Protein AF-A0A7S4SLN7-F1 (afdb_monomer)

Structure (mmCIF, N/CA/C/O backbone):
data_AF-A0A7S4SLN7-F1
#
_entry.id   AF-A0A7S4SLN7-F1
#
loop_
_atom_site.group_PDB
_atom_site.id
_atom_site.type_symbol
_atom_site.label_atom_id
_atom_site.label_alt_id
_atom_site.label_comp_id
_atom_site.label_asym_id
_atom_site.label_entity_id
_atom_site.label_seq_id
_atom_site.pdbx_PDB_ins_code
_atom_site.Cartn_x
_atom_site.Cartn_y
_atom_site.Cartn_z
_atom_site.occupancy
_atom_site.B_iso_or_equiv
_atom_site.auth_seq_id
_atom_site.auth_comp_id
_atom_site.auth_asym_id
_atom_site.auth_atom_id
_atom_site.pdbx_PDB_model_num
ATOM 1 N N . GLY A 1 1 ? -4.580 -50.344 -16.947 1.00 41.12 1 GLY A N 1
ATOM 2 C CA . GLY A 1 1 ? -5.817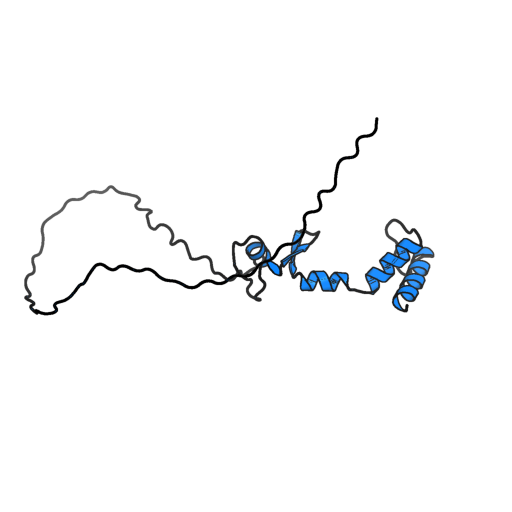 -50.361 -16.148 1.00 41.12 1 GLY A CA 1
ATOM 3 C C . GLY A 1 1 ? -6.500 -49.021 -16.287 1.00 41.12 1 GLY A C 1
ATOM 4 O O . GLY A 1 1 ? -5.958 -48.038 -15.808 1.00 41.12 1 GLY A O 1
ATOM 5 N N . SER A 1 2 ? -7.610 -48.984 -17.023 1.00 46.72 2 SER A N 1
ATOM 6 C CA . SER A 1 2 ? -8.458 -47.807 -17.231 1.00 46.72 2 SER A CA 1
ATOM 7 C C . SER A 1 2 ? -9.552 -47.801 -16.167 1.00 46.72 2 SER A C 1
ATOM 9 O O . SER A 1 2 ? -10.238 -48.809 -16.031 1.00 46.72 2 SER A O 1
ATOM 11 N N . SER A 1 3 ? -9.726 -46.684 -15.461 1.00 44.19 3 SER A N 1
ATOM 12 C CA . SER A 1 3 ? -10.907 -46.437 -14.626 1.00 44.19 3 SER A CA 1
ATOM 13 C C . SER A 1 3 ? -11.316 -44.973 -14.756 1.00 44.19 3 SER A C 1
ATOM 15 O O . SER A 1 3 ? -10.859 -44.099 -14.024 1.00 44.19 3 SER A O 1
ATOM 17 N N . HIS A 1 4 ? -12.164 -44.731 -15.754 1.00 48.16 4 HIS A N 1
ATOM 18 C CA . HIS A 1 4 ? -13.051 -43.578 -15.872 1.00 48.16 4 HIS A CA 1
ATOM 19 C C . HIS A 1 4 ? -14.256 -43.780 -14.950 1.00 48.16 4 HIS A C 1
ATOM 21 O O . HIS A 1 4 ? -14.883 -44.818 -15.074 1.00 48.16 4 HIS A O 1
ATOM 27 N N . PHE A 1 5 ? -14.626 -42.804 -14.116 1.00 41.25 5 PHE A N 1
ATOM 28 C CA . PHE A 1 5 ? -15.986 -42.588 -13.575 1.00 41.25 5 PHE A CA 1
ATOM 29 C C . PHE A 1 5 ? -15.941 -41.271 -12.775 1.00 41.25 5 PHE A C 1
ATOM 31 O O . PHE A 1 5 ? -15.064 -41.102 -11.942 1.00 41.25 5 PHE A O 1
ATOM 38 N N . GLY A 1 6 ? -16.791 -40.262 -12.927 1.00 40.12 6 GLY A N 1
ATOM 39 C CA . GLY A 1 6 ? -17.946 -40.026 -13.781 1.00 40.12 6 GLY A CA 1
ATOM 40 C C . GLY A 1 6 ? -18.522 -38.669 -13.353 1.00 40.12 6 GLY A C 1
ATOM 41 O O . GLY A 1 6 ? -18.753 -38.441 -12.166 1.00 40.12 6 GLY A O 1
ATOM 42 N N . SER A 1 7 ? -18.700 -37.739 -14.296 1.00 48.56 7 SER A N 1
ATOM 43 C CA . SER A 1 7 ? -19.390 -36.473 -14.046 1.00 48.56 7 SER A CA 1
ATOM 44 C C . SER A 1 7 ? -20.898 -36.717 -14.047 1.00 48.56 7 SER A C 1
ATOM 46 O O . SER A 1 7 ? -21.480 -37.125 -15.053 1.00 48.56 7 SER A O 1
ATOM 48 N N . SER A 1 8 ? -21.549 -36.479 -12.908 1.00 43.50 8 SER A N 1
ATOM 49 C CA . SER A 1 8 ? -23.007 -36.508 -12.833 1.00 43.50 8 SER A CA 1
ATOM 50 C C . SER A 1 8 ? -23.562 -35.115 -13.109 1.00 43.50 8 SER A C 1
ATOM 52 O O . SER A 1 8 ? -23.477 -34.198 -12.292 1.00 43.50 8 SER A O 1
ATOM 54 N N . ARG A 1 9 ? -2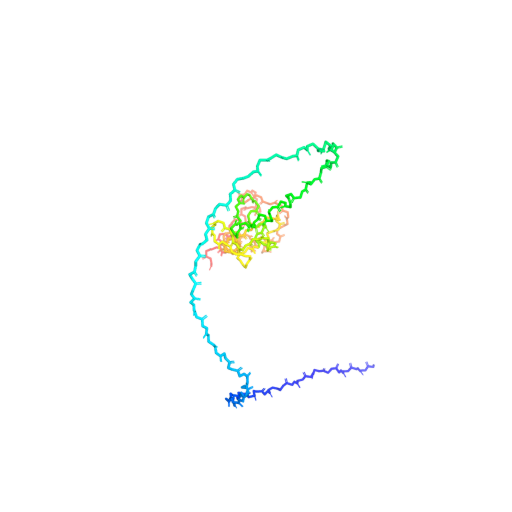4.102 -34.982 -14.320 1.00 52.38 9 ARG A N 1
ATOM 55 C CA . ARG A 1 9 ? -25.077 -33.971 -14.719 1.00 52.38 9 ARG A CA 1
ATOM 56 C C . ARG A 1 9 ? -26.398 -34.262 -14.008 1.00 52.38 9 ARG A C 1
ATOM 58 O O . ARG A 1 9 ? -26.952 -35.334 -14.209 1.00 52.38 9 ARG A O 1
ATOM 65 N N . PHE A 1 10 ? -26.959 -33.279 -13.315 1.00 41.38 10 PHE A N 1
ATOM 66 C CA . PHE A 1 10 ? -28.404 -33.185 -13.078 1.00 41.38 10 PHE A CA 1
ATOM 67 C C . PHE A 1 10 ? -28.783 -31.705 -13.224 1.00 41.38 10 PHE A C 1
ATOM 69 O O . PHE A 1 10 ? -28.328 -30.866 -12.457 1.00 41.38 10 PHE A O 1
ATOM 76 N N . ARG A 1 11 ? -29.270 -31.296 -14.403 1.00 45.38 11 ARG A N 1
ATOM 77 C CA . ARG A 1 11 ? -30.697 -31.206 -14.778 1.00 45.38 11 ARG A CA 1
ATOM 78 C C . ARG A 1 11 ? -31.519 -30.361 -13.796 1.00 45.38 11 ARG A C 1
ATOM 80 O O . ARG A 1 11 ? -31.910 -30.826 -12.737 1.00 45.38 11 ARG A O 1
ATOM 87 N N . SER A 1 12 ? -31.762 -29.119 -14.220 1.00 48.94 12 SER A N 1
ATOM 88 C CA . SER A 1 12 ? -33.086 -28.483 -14.322 1.00 48.94 12 SER A CA 1
ATOM 89 C C . SER A 1 12 ? -34.235 -29.129 -13.535 1.00 48.94 12 SER A C 1
ATOM 91 O O . SER A 1 12 ? -34.677 -30.209 -13.924 1.00 48.94 12 SER A O 1
ATOM 93 N N . ASN A 1 13 ? -34.809 -28.406 -12.567 1.00 41.91 13 ASN A N 1
ATOM 94 C CA . ASN A 1 13 ? -36.253 -28.140 -12.564 1.00 41.91 13 ASN A CA 1
ATOM 95 C C . ASN A 1 13 ? -36.638 -27.064 -11.533 1.00 41.91 13 ASN A C 1
ATOM 97 O O . ASN A 1 13 ? -36.404 -27.230 -10.339 1.00 41.91 13 ASN A O 1
ATOM 101 N N . LEU A 1 14 ? -37.257 -25.985 -12.011 1.00 44.62 14 LEU A N 1
ATOM 102 C CA . LEU A 1 14 ? -38.217 -25.187 -11.240 1.00 44.62 14 LEU A CA 1
ATOM 103 C C . LEU A 1 14 ? -39.515 -26.019 -11.110 1.00 44.62 14 LEU A C 1
ATOM 105 O O . LEU A 1 14 ? -39.751 -26.872 -11.970 1.00 44.62 14 LEU A O 1
ATOM 109 N N . PRO A 1 15 ? -40.359 -25.803 -10.086 1.00 52.22 15 PRO A N 1
ATOM 110 C CA . PRO A 1 15 ? -41.441 -24.833 -10.294 1.00 52.22 15 PRO A CA 1
ATOM 111 C C . PRO A 1 15 ? -41.858 -24.009 -9.060 1.00 52.22 15 PRO A C 1
ATOM 113 O O . PRO A 1 15 ? -41.789 -24.454 -7.916 1.00 52.22 15 PRO A O 1
ATOM 116 N N . ASP A 1 16 ? -42.348 -22.805 -9.363 1.00 43.22 16 ASP A N 1
ATOM 117 C CA . ASP A 1 16 ? -43.257 -21.990 -8.551 1.00 43.22 16 ASP A CA 1
ATOM 118 C C . ASP A 1 16 ? -44.527 -22.764 -8.170 1.00 43.22 16 ASP A C 1
ATOM 120 O O . ASP A 1 16 ? -45.103 -23.434 -9.026 1.00 43.22 16 ASP A O 1
ATOM 124 N N . LEU A 1 17 ? -45.024 -22.580 -6.939 1.00 39.88 17 LEU A N 1
ATOM 125 C CA . LEU A 1 17 ? -46.465 -22.574 -6.643 1.00 39.88 17 LEU A CA 1
ATOM 126 C C . LEU A 1 17 ? -46.751 -22.032 -5.233 1.00 39.88 17 LEU A C 1
ATOM 128 O O . LEU A 1 17 ? -46.419 -22.634 -4.214 1.00 39.88 17 LEU A O 1
ATOM 132 N 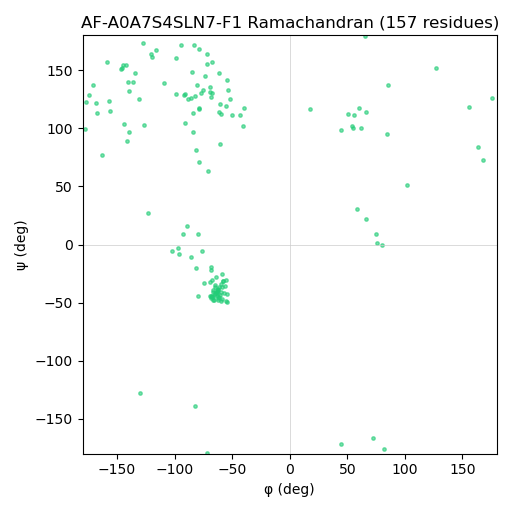N . GLN A 1 18 ? -47.399 -20.868 -5.208 1.00 41.91 18 GLN A N 1
ATOM 133 C CA . GLN A 1 18 ? -48.114 -20.294 -4.071 1.00 41.91 18 GLN A CA 1
ATOM 134 C C . GLN A 1 18 ? -49.448 -21.031 -3.887 1.00 41.91 18 GLN A C 1
ATOM 136 O O . GLN A 1 18 ? -50.181 -21.144 -4.865 1.00 41.91 18 GLN A O 1
ATOM 141 N N . ILE A 1 19 ? -49.816 -21.445 -2.665 1.00 44.94 19 ILE A N 1
ATOM 142 C CA . ILE A 1 19 ? -51.212 -21.766 -2.302 1.00 44.94 19 ILE A CA 1
ATOM 143 C C . ILE A 1 19 ? -51.522 -21.266 -0.880 1.00 44.94 19 ILE A C 1
ATOM 145 O O . ILE A 1 19 ? -50.701 -21.322 0.033 1.00 44.94 19 ILE A O 1
ATOM 149 N N . VAL A 1 20 ? -52.734 -20.732 -0.764 1.00 43.81 20 VAL A N 1
ATOM 150 C CA . VAL A 1 20 ? -53.360 -19.926 0.286 1.00 43.81 20 VAL A CA 1
ATOM 151 C C . VAL A 1 20 ? -54.241 -20.802 1.200 1.00 43.81 20 VAL A C 1
ATOM 153 O O . VAL A 1 20 ? -55.105 -21.473 0.659 1.00 43.81 20 VAL A O 1
ATOM 156 N N . GLY A 1 21 ? -54.065 -20.715 2.537 1.00 38.22 21 GLY A N 1
ATOM 157 C CA . GLY A 1 21 ? -55.011 -21.000 3.664 1.00 38.22 21 GLY A CA 1
ATOM 158 C C . GLY A 1 21 ? -55.898 -22.271 3.651 1.00 38.22 21 GLY A C 1
ATOM 159 O O . GLY A 1 21 ? -55.757 -23.098 2.760 1.00 38.22 21 GLY A O 1
ATOM 160 N N . PRO A 1 22 ? -56.872 -22.455 4.582 1.00 57.62 22 PRO A N 1
ATOM 161 C CA . PRO A 1 22 ? -57.126 -21.857 5.910 1.00 57.62 22 PRO A CA 1
ATOM 162 C C . PRO A 1 22 ? -57.320 -22.929 7.035 1.00 57.62 22 PRO A C 1
ATOM 164 O O . PRO A 1 22 ? -57.429 -24.116 6.749 1.00 57.62 22 PRO A O 1
ATOM 167 N N . GLY A 1 23 ? -57.428 -22.542 8.320 1.00 35.25 23 GLY A N 1
ATOM 168 C CA . GLY A 1 23 ? -57.919 -23.472 9.363 1.00 35.25 23 GLY A CA 1
ATOM 169 C C . GLY A 1 23 ? -57.639 -23.093 10.822 1.00 35.25 23 GLY A C 1
ATOM 170 O O . GLY A 1 23 ? -56.684 -23.581 11.416 1.00 35.25 23 GLY A O 1
ATOM 171 N N . PHE A 1 24 ? -58.499 -22.251 11.402 1.00 42.25 24 PHE A N 1
ATOM 172 C CA . PHE A 1 24 ? -58.673 -22.056 12.853 1.00 42.25 24 PHE A CA 1
ATOM 173 C C . PHE A 1 24 ? -59.655 -23.122 13.392 1.00 42.25 24 PHE A C 1
ATOM 175 O O . PHE A 1 24 ? -60.553 -23.523 12.649 1.00 42.25 24 PHE A O 1
ATOM 182 N N . PRO A 1 25 ? -59.524 -23.579 14.650 1.00 50.75 25 PRO A N 1
ATOM 183 C CA . PRO A 1 25 ? -60.517 -23.191 15.673 1.00 50.75 25 PRO A CA 1
ATOM 184 C C . PRO A 1 25 ? -59.845 -22.883 17.033 1.00 50.75 25 PRO A C 1
ATOM 186 O O . PRO A 1 25 ? -58.891 -23.544 17.425 1.00 50.75 25 PRO A O 1
ATOM 189 N N . SER A 1 26 ? -60.143 -21.776 17.720 1.00 39.72 26 SER A N 1
ATOM 190 C CA . SER A 1 26 ? -61.372 -21.416 18.458 1.00 39.72 26 SER A CA 1
ATOM 191 C C . SER A 1 26 ? -61.709 -22.341 19.627 1.00 39.72 26 SER A C 1
ATOM 193 O O . SER A 1 26 ? -62.330 -23.371 19.420 1.00 39.72 26 SER A O 1
ATOM 195 N N . THR A 1 27 ? -61.368 -21.881 20.835 1.00 42.22 27 THR A N 1
ATOM 196 C CA . THR A 1 27 ? -62.164 -21.872 22.086 1.00 42.22 27 THR A CA 1
ATOM 197 C C . THR A 1 27 ? -61.369 -21.032 23.097 1.00 42.22 27 THR A C 1
ATOM 199 O O . THR A 1 27 ? -60.160 -21.212 23.191 1.00 42.22 27 THR A O 1
ATOM 202 N N . SER A 1 28 ? -61.893 -20.128 23.913 1.00 41.03 28 SER A N 1
ATOM 203 C CA . SER A 1 28 ? -63.213 -19.518 24.071 1.00 41.03 28 SER A CA 1
ATOM 204 C C . SER A 1 28 ? -63.043 -18.482 25.200 1.00 41.03 28 SER A C 1
ATOM 206 O O . SER A 1 28 ? -62.577 -18.837 26.276 1.00 41.03 28 SER A O 1
ATOM 208 N N . GLU A 1 29 ? -63.362 -17.224 24.891 1.00 34.38 29 GLU A N 1
ATOM 209 C CA . GLU A 1 29 ? -64.166 -16.283 25.696 1.00 34.38 29 GLU A CA 1
ATOM 210 C C . GLU A 1 29 ? -63.722 -15.870 27.127 1.00 34.38 29 GLU A C 1
ATOM 212 O O . GLU A 1 29 ? -63.679 -16.660 28.063 1.00 34.38 29 GLU A O 1
ATOM 217 N N . GLY A 1 30 ? -63.451 -14.560 27.287 1.00 37.19 30 GLY A N 1
ATOM 218 C CA . GLY A 1 30 ? -63.488 -13.811 28.563 1.00 37.19 30 GLY A CA 1
ATOM 219 C C . GLY A 1 30 ? -64.925 -13.372 28.914 1.00 37.19 30 GLY A C 1
ATOM 220 O O . GLY A 1 30 ? -65.849 -14.094 28.559 1.00 37.19 30 GLY A O 1
ATOM 221 N N . PRO A 1 31 ? -65.196 -12.146 29.423 1.00 58.00 31 PRO A N 1
ATOM 222 C CA . PRO A 1 31 ? -64.405 -11.200 30.223 1.00 58.00 31 PRO A CA 1
ATOM 223 C C . PRO A 1 31 ? -65.230 -10.714 31.474 1.00 58.00 31 PRO A C 1
ATOM 225 O O . PRO A 1 31 ? -65.725 -11.561 32.202 1.00 58.00 31 PRO A O 1
ATOM 228 N N . PRO A 1 32 ? -65.406 -9.408 31.784 1.00 57.19 32 PRO A N 1
ATOM 229 C CA . PRO A 1 32 ? -64.686 -8.591 32.775 1.00 57.19 32 PRO A CA 1
ATOM 230 C C . PRO A 1 32 ? -65.573 -8.070 33.937 1.00 57.19 32 PRO A C 1
ATOM 232 O O . PRO A 1 32 ? -66.789 -8.012 33.809 1.00 57.19 32 PRO A O 1
ATOM 235 N N . SER A 1 33 ? -64.997 -7.539 35.027 1.00 42.06 33 SER A N 1
ATOM 236 C CA . SER A 1 33 ? -65.714 -6.515 35.814 1.00 42.06 33 SER A CA 1
ATOM 237 C C . SER A 1 33 ? -64.790 -5.623 36.635 1.00 42.06 33 SER A C 1
ATOM 239 O O . SER A 1 33 ? -64.022 -6.077 37.479 1.00 42.06 33 SER A O 1
ATOM 241 N N . ALA A 1 34 ? -64.922 -4.325 36.386 1.00 44.53 34 ALA A N 1
ATOM 242 C CA . ALA A 1 34 ? -64.478 -3.253 37.256 1.00 44.53 34 ALA A CA 1
ATOM 243 C C . ALA A 1 34 ? -65.370 -3.147 38.512 1.00 44.53 34 ALA A C 1
ATOM 245 O O . ALA A 1 34 ? -66.507 -3.620 38.502 1.00 44.53 34 ALA A O 1
ATOM 246 N N . SER A 1 3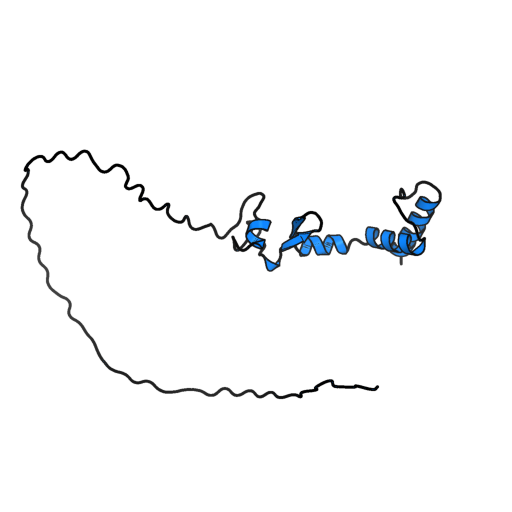5 ? -64.856 -2.430 39.521 1.00 41.62 35 SER A N 1
ATOM 247 C CA . SER A 1 35 ? -65.561 -1.607 40.528 1.00 41.62 35 SER A CA 1
ATOM 248 C C . SER A 1 35 ? -65.219 -1.921 41.998 1.00 41.62 35 SER A C 1
ATOM 250 O O . SER A 1 35 ? -64.906 -3.052 42.349 1.00 41.62 35 SER A O 1
ATOM 252 N N . ALA A 1 36 ? -65.348 -0.871 42.823 1.00 37.50 36 ALA A N 1
ATOM 253 C CA . ALA A 1 36 ? -65.184 -0.738 44.284 1.00 37.50 36 ALA A CA 1
ATOM 254 C C . ALA A 1 36 ? -63.739 -0.495 44.786 1.00 37.50 36 ALA A C 1
ATOM 256 O O . ALA A 1 36 ? -62.915 -1.398 44.828 1.00 37.50 36 ALA A O 1
ATOM 257 N N . MET A 1 37 ? -63.291 0.749 45.024 1.00 48.34 37 MET A N 1
ATOM 258 C CA . MET A 1 37 ? -63.599 1.648 46.163 1.00 48.34 37 MET A CA 1
ATOM 259 C C . MET A 1 37 ? -63.422 1.002 47.547 1.00 48.34 37 MET A C 1
ATOM 261 O O . MET A 1 37 ? -64.232 0.162 47.916 1.00 48.34 37 MET A O 1
ATOM 265 N N . ALA A 1 38 ? -62.428 1.472 48.320 1.00 34.84 38 ALA A N 1
ATOM 266 C CA . ALA A 1 38 ? -62.544 1.911 49.728 1.00 34.84 38 ALA A CA 1
ATOM 267 C C . ALA A 1 38 ? -61.195 1.817 50.481 1.00 34.84 38 ALA A C 1
ATOM 269 O O . ALA A 1 38 ? -60.633 0.742 50.669 1.00 34.84 38 ALA A O 1
ATOM 270 N N . LEU A 1 39 ? -60.699 2.964 50.957 1.00 46.09 39 LEU A N 1
ATOM 271 C CA . LEU A 1 39 ? -59.731 3.064 52.061 1.00 46.09 39 LEU A CA 1
ATOM 272 C C . LEU A 1 39 ? -60.407 2.623 53.378 1.00 46.09 39 LEU A C 1
ATOM 274 O O . LEU A 1 39 ? -61.623 2.775 53.506 1.00 46.09 39 LEU A O 1
ATOM 278 N N . PRO A 1 40 ? -59.641 2.184 54.395 1.00 48.19 40 PRO A N 1
ATOM 279 C CA . PRO A 1 40 ? -59.407 3.112 55.504 1.00 48.19 40 PRO A CA 1
ATOM 280 C C . PRO A 1 40 ? -57.990 3.070 56.106 1.00 48.19 40 PRO A C 1
ATOM 282 O O . PRO A 1 40 ? -57.251 2.093 56.050 1.00 48.19 40 PRO A O 1
ATOM 285 N N . MET A 1 41 ? -57.643 4.212 56.692 1.00 48.41 41 MET A N 1
ATOM 286 C CA . MET A 1 41 ? -56.416 4.554 57.410 1.00 48.41 41 MET A CA 1
ATOM 287 C C . MET A 1 41 ? -56.306 3.863 58.792 1.00 48.41 41 MET A C 1
ATOM 289 O O . MET A 1 41 ? -57.262 3.248 59.253 1.00 48.41 41 MET A O 1
ATOM 293 N N . LYS A 1 42 ? -55.193 4.162 59.497 1.00 35.28 42 LYS A N 1
ATOM 294 C CA . LYS A 1 42 ? -54.802 3.852 60.903 1.00 35.28 42 LYS A CA 1
ATOM 295 C C . LYS A 1 42 ? -54.145 2.465 61.083 1.00 35.28 42 LYS A C 1
ATOM 297 O O . LYS A 1 42 ? -54.604 1.493 60.521 1.00 35.28 42 LYS A O 1
ATOM 302 N N . ALA A 1 43 ? -53.076 2.264 61.855 1.00 37.50 43 ALA A N 1
ATOM 303 C CA . ALA A 1 43 ? -52.485 3.061 62.921 1.00 37.50 43 ALA A CA 1
ATOM 304 C C . ALA A 1 43 ? -51.005 2.689 63.151 1.00 37.50 43 ALA A C 1
ATOM 306 O O . ALA A 1 43 ? -50.552 1.586 62.857 1.00 37.50 43 ALA A O 1
ATOM 307 N N . ALA A 1 44 ? -50.277 3.639 63.728 1.00 41.38 44 ALA A N 1
ATOM 308 C CA . ALA A 1 44 ? -48.928 3.507 64.250 1.00 41.38 44 ALA A CA 1
ATOM 309 C C . ALA A 1 44 ? -48.805 2.482 65.395 1.00 41.38 44 ALA A C 1
ATOM 311 O O . ALA A 1 44 ? -49.696 2.392 66.238 1.00 41.38 44 ALA A O 1
ATOM 312 N N . ARG A 1 45 ? -47.646 1.812 65.478 1.00 41.56 45 ARG A N 1
ATOM 313 C CA . ARG A 1 45 ? -46.937 1.406 66.717 1.00 41.56 45 ARG A CA 1
ATOM 314 C C . ARG A 1 45 ? -45.632 0.710 66.308 1.00 41.56 45 ARG A C 1
ATOM 316 O O . ARG A 1 45 ? -45.650 -0.361 65.727 1.00 41.56 45 ARG A O 1
ATOM 323 N N . ALA A 1 46 ? -44.489 1.386 66.335 1.00 33.66 46 ALA A N 1
ATOM 324 C CA . ALA A 1 46 ? -43.661 1.607 67.521 1.00 33.66 46 ALA A CA 1
ATOM 325 C C . ALA A 1 46 ? -43.277 0.304 68.260 1.00 33.66 46 ALA A C 1
ATOM 327 O O . ALA A 1 46 ? -44.048 -0.224 69.052 1.00 33.66 46 ALA A O 1
ATOM 328 N N . MET A 1 47 ? -42.023 -0.101 68.014 1.00 43.53 47 MET A N 1
ATOM 329 C CA . MET A 1 47 ? -41.068 -0.749 68.926 1.00 43.53 47 MET A CA 1
ATOM 330 C C . MET A 1 47 ? -41.363 -2.163 69.453 1.00 43.53 47 MET A C 1
ATOM 332 O O . MET A 1 47 ? -42.147 -2.334 70.381 1.00 43.53 47 MET A O 1
ATOM 336 N N . LYS A 1 48 ? -40.521 -3.134 69.055 1.00 36.12 48 LYS A N 1
ATOM 337 C CA . LYS A 1 48 ? -39.847 -3.997 70.042 1.00 36.12 48 LYS A CA 1
ATOM 338 C C . LYS A 1 48 ? -38.540 -4.617 69.521 1.00 36.12 48 LYS A C 1
ATOM 340 O O . LYS A 1 48 ? -38.537 -5.433 68.614 1.00 36.12 48 LYS A O 1
ATOM 345 N N . ALA A 1 49 ? -37.460 -4.192 70.172 1.00 35.03 49 ALA A N 1
ATOM 346 C CA . ALA A 1 49 ? -36.315 -4.976 70.634 1.00 35.03 49 ALA A CA 1
ATOM 347 C C . ALA A 1 49 ? -35.494 -5.846 69.654 1.00 35.03 49 ALA A C 1
ATOM 349 O O . ALA A 1 49 ? -35.885 -6.932 69.252 1.00 35.03 49 ALA A O 1
ATOM 350 N N . VAL A 1 50 ? -34.253 -5.387 69.448 1.00 40.03 50 VAL A N 1
ATOM 351 C CA . VAL A 1 50 ? -33.009 -6.120 69.753 1.00 40.03 50 VAL A CA 1
ATOM 352 C C . VAL A 1 50 ? -32.971 -7.596 69.337 1.00 40.03 50 VAL A C 1
ATOM 354 O O . VAL A 1 50 ? -33.299 -8.480 70.118 1.00 40.03 50 VAL A O 1
ATOM 357 N N . MET A 1 51 ? -32.345 -7.871 68.189 1.00 39.88 51 MET A N 1
ATOM 358 C CA . MET A 1 51 ? -31.408 -8.994 68.136 1.00 39.88 51 MET A CA 1
ATOM 359 C C . MET A 1 51 ? -30.220 -8.671 67.228 1.00 39.88 51 MET A C 1
ATOM 361 O O . MET A 1 51 ? -30.284 -8.651 66.002 1.00 39.88 51 MET A O 1
ATOM 365 N N . LYS A 1 52 ? -29.111 -8.367 67.897 1.00 38.91 52 LYS A N 1
ATOM 366 C CA . LYS A 1 52 ? -27.764 -8.195 67.365 1.00 38.91 52 LYS A CA 1
ATOM 367 C C . LYS A 1 52 ? -27.319 -9.524 66.738 1.00 38.91 52 LYS A C 1
ATOM 369 O O . LYS A 1 52 ? -27.122 -10.494 67.461 1.00 38.91 52 LYS A O 1
ATOM 374 N N . LYS A 1 53 ? -27.123 -9.573 65.417 1.00 43.06 53 LYS A N 1
ATOM 375 C CA . LYS A 1 53 ? -26.369 -10.654 64.758 1.00 43.06 53 LYS A CA 1
ATOM 376 C C . LYS A 1 53 ? -25.268 -10.037 63.885 1.00 43.06 53 LYS A C 1
ATOM 378 O O . LYS A 1 53 ? -25.569 -9.514 62.814 1.00 43.06 53 LYS A O 1
ATOM 383 N N . PRO A 1 54 ? -23.995 -10.044 64.322 1.00 47.72 54 PRO A N 1
ATOM 384 C CA . PRO A 1 54 ? -22.883 -9.644 63.479 1.00 47.72 54 PRO A CA 1
ATOM 385 C C . PRO A 1 54 ? -22.481 -10.868 62.657 1.00 47.72 54 PRO A C 1
ATOM 387 O O . PRO A 1 54 ? -21.790 -11.751 63.150 1.00 47.72 54 PRO A O 1
ATOM 390 N N . GLY A 1 55 ? -22.958 -10.984 61.420 1.00 46.91 55 GLY A N 1
ATOM 391 C CA . GLY A 1 55 ? -22.591 -12.164 60.639 1.00 46.91 55 GLY A CA 1
ATOM 392 C C . GLY A 1 55 ? -23.386 -12.377 59.371 1.00 46.91 55 GLY A C 1
ATOM 393 O O . GLY A 1 55 ? -24.184 -13.299 59.302 1.00 46.91 55 GLY A O 1
ATOM 394 N N . ALA A 1 56 ? -23.119 -11.554 58.365 1.00 42.72 56 ALA A N 1
ATOM 395 C CA . ALA A 1 56 ? -23.077 -11.989 56.972 1.00 42.72 56 ALA A CA 1
ATOM 396 C C . ALA A 1 56 ? -22.333 -10.918 56.171 1.00 42.72 56 ALA A C 1
ATOM 398 O O . ALA A 1 56 ? -22.908 -10.087 55.469 1.00 42.72 56 ALA A O 1
ATOM 399 N N . LYS A 1 57 ? -21.003 -10.929 56.308 1.00 47.22 57 LYS A N 1
ATOM 400 C CA . LYS A 1 57 ? -20.130 -10.396 55.266 1.00 47.22 57 LYS A CA 1
ATOM 401 C C . LYS A 1 57 ? -20.546 -11.054 53.948 1.00 47.22 57 LYS A C 1
ATOM 403 O O . LYS A 1 57 ? -20.517 -12.274 53.840 1.00 47.22 57 LYS A O 1
ATOM 408 N N . GLY A 1 58 ? -20.855 -10.240 52.944 1.00 53.25 58 GLY A N 1
ATOM 409 C CA . GLY A 1 58 ? -20.708 -10.664 51.558 1.00 53.25 58 GLY A CA 1
ATOM 410 C C . GLY A 1 58 ? -21.972 -11.075 50.816 1.00 53.25 58 GLY A C 1
ATOM 411 O O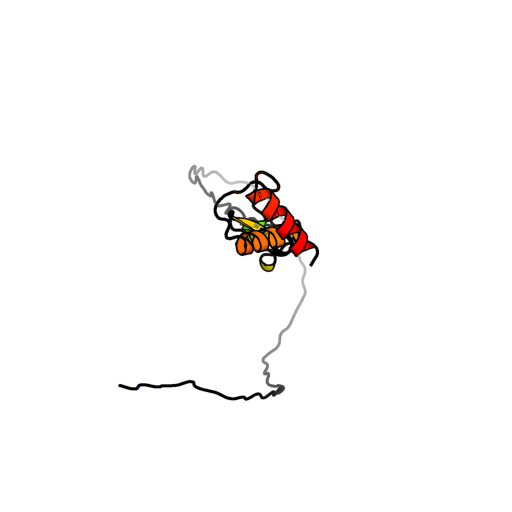 . GLY A 1 58 ? -21.932 -12.046 50.073 1.00 53.25 58 GLY A O 1
ATOM 412 N N . MET A 1 59 ? -23.022 -10.255 50.820 1.00 50.28 59 MET A N 1
ATOM 413 C CA . MET A 1 59 ? -23.795 -10.113 49.580 1.00 50.28 59 MET A CA 1
ATOM 414 C C . MET A 1 59 ? -23.037 -9.171 48.635 1.00 50.28 59 MET A C 1
ATOM 416 O O . MET A 1 59 ? -23.453 -8.050 48.358 1.00 50.28 59 MET A O 1
ATOM 420 N N . LYS A 1 60 ? -21.909 -9.648 48.084 1.00 53.31 60 LYS A N 1
ATOM 421 C CA . LYS A 1 60 ? -21.399 -9.158 46.790 1.00 53.31 60 LYS A CA 1
ATOM 422 C C . LYS A 1 60 ? -22.341 -9.675 45.697 1.00 53.31 60 LYS A C 1
ATOM 424 O O . LYS A 1 60 ? -21.974 -10.495 44.867 1.00 53.31 60 LYS A O 1
ATOM 429 N N . ALA A 1 61 ? -23.591 -9.233 45.756 1.00 54.22 61 ALA A N 1
ATOM 430 C CA . ALA A 1 61 ? -24.659 -9.612 44.846 1.00 54.22 61 ALA A CA 1
ATOM 431 C C . ALA A 1 61 ? -25.274 -8.382 44.170 1.00 54.22 61 ALA A C 1
ATOM 433 O O . ALA A 1 61 ? -26.395 -8.438 43.687 1.00 54.22 61 ALA A O 1
ATOM 434 N N . MET A 1 62 ? -24.510 -7.297 44.008 1.00 49.91 62 MET A N 1
ATOM 435 C CA . MET A 1 62 ? -24.652 -6.519 42.780 1.00 49.91 62 MET A CA 1
ATOM 436 C C . MET A 1 62 ? -23.831 -7.229 41.718 1.00 49.91 62 MET A C 1
ATOM 438 O O . MET A 1 62 ? -22.680 -6.898 41.439 1.00 49.91 62 MET A O 1
ATOM 442 N N . LYS A 1 63 ? -24.456 -8.271 41.163 1.00 51.50 63 LYS A N 1
ATOM 443 C CA . LYS A 1 63 ? -24.207 -8.761 39.815 1.00 51.50 63 LYS A CA 1
ATOM 444 C C . LYS A 1 63 ? -24.053 -7.516 38.963 1.00 51.50 63 LYS A C 1
ATOM 446 O O . LYS A 1 63 ? -25.045 -6.835 38.718 1.00 51.50 63 LYS A O 1
ATOM 451 N N . ALA A 1 64 ? -22.800 -7.177 38.651 1.00 53.19 64 ALA A N 1
ATOM 452 C CA . ALA A 1 64 ? -22.452 -6.040 37.826 1.00 53.19 64 ALA A CA 1
ATOM 453 C C . ALA A 1 64 ? -23.435 -6.071 36.66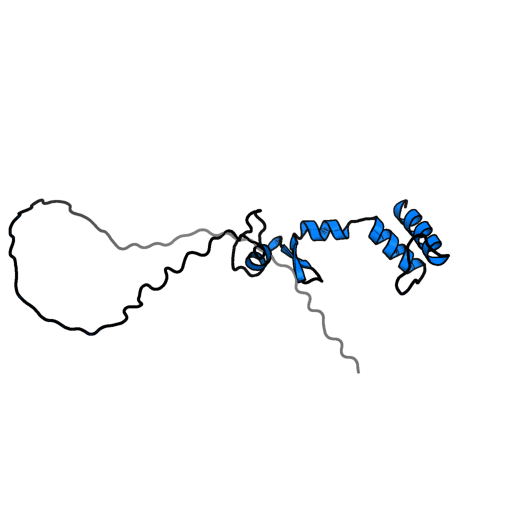9 1.00 53.19 64 ALA A C 1
ATOM 455 O O . ALA A 1 64 ? -23.448 -7.046 35.907 1.00 53.19 64 ALA A O 1
ATOM 456 N N . MET A 1 65 ? -24.336 -5.083 36.646 1.00 51.31 65 MET A N 1
ATOM 457 C CA . MET A 1 65 ? -25.294 -4.882 35.576 1.00 51.31 65 MET A CA 1
ATOM 458 C C . MET A 1 65 ? -24.511 -5.170 34.313 1.00 51.31 65 MET A C 1
ATOM 460 O O . MET A 1 65 ? -23.451 -4.569 34.127 1.00 51.31 65 MET A O 1
ATOM 464 N N . LYS A 1 66 ? -24.912 -6.203 33.560 1.00 55.88 66 LYS A N 1
ATOM 465 C CA . LYS A 1 66 ? -24.237 -6.612 32.330 1.00 55.88 66 LYS A CA 1
ATOM 466 C C . LYS A 1 66 ? -24.334 -5.398 31.429 1.00 55.88 66 LYS A C 1
ATOM 468 O O . LYS A 1 66 ? -25.330 -5.240 30.735 1.00 55.88 66 LYS A O 1
ATOM 473 N N . ALA A 1 67 ? -23.368 -4.491 31.569 1.00 61.56 67 ALA A N 1
ATOM 474 C CA . ALA A 1 67 ? -23.454 -3.149 31.046 1.00 61.56 67 ALA A CA 1
ATOM 475 C C . ALA A 1 67 ? -23.620 -3.365 29.561 1.00 61.56 67 ALA A C 1
ATOM 477 O O . ALA A 1 67 ? -22.741 -3.979 28.940 1.00 61.56 67 ALA A O 1
ATOM 478 N N . MET A 1 68 ? -24.803 -3.017 29.049 1.00 67.25 68 MET A N 1
ATOM 479 C CA . MET A 1 68 ? -25.155 -3.273 27.665 1.00 67.25 68 MET A CA 1
ATOM 480 C C . MET A 1 68 ? -24.000 -2.738 26.833 1.00 67.25 68 MET A C 1
ATOM 482 O O . MET A 1 68 ? -23.697 -1.543 26.851 1.00 67.25 68 MET A O 1
ATOM 486 N N . LYS A 1 69 ? -23.261 -3.652 26.196 1.00 73.12 69 LYS A N 1
ATOM 487 C CA . LYS A 1 69 ? -22.083 -3.273 25.426 1.00 73.12 69 LYS A CA 1
ATOM 488 C C . LYS A 1 69 ? -22.602 -2.342 24.336 1.00 73.12 69 LYS A C 1
ATOM 490 O O . LYS A 1 69 ? -23.468 -2.737 23.562 1.00 73.12 69 LYS A O 1
ATOM 495 N N . SER A 1 70 ? -22.109 -1.104 24.295 1.00 84.75 70 SER A N 1
ATOM 496 C CA . SER A 1 70 ? -22.578 -0.130 23.306 1.00 84.75 70 SER A CA 1
ATOM 497 C C . SER A 1 70 ? -22.466 -0.720 21.901 1.00 84.75 70 SER A C 1
ATOM 499 O O . SER A 1 70 ? -21.409 -1.248 21.557 1.00 84.75 70 SER A O 1
ATOM 501 N N . LYS A 1 71 ? -23.516 -0.605 21.078 1.00 88.62 71 LYS A N 1
ATOM 502 C CA . LYS A 1 71 ? -23.528 -1.123 19.693 1.00 88.62 71 LYS A CA 1
ATOM 503 C C . LYS A 1 71 ? -22.410 -0.526 18.831 1.00 88.62 71 LYS A C 1
ATOM 505 O O . LYS A 1 71 ? -21.874 -1.182 17.940 1.00 88.62 71 LYS A O 1
ATOM 510 N N . ILE A 1 72 ? -22.037 0.720 19.134 1.00 92.81 72 ILE A N 1
ATOM 511 C CA . ILE A 1 72 ? -20.974 1.466 18.461 1.00 92.81 72 ILE A CA 1
ATOM 512 C C . ILE A 1 72 ? -19.629 1.184 19.135 1.00 92.81 72 ILE A C 1
ATOM 514 O O . ILE A 1 72 ? -19.462 1.404 20.340 1.00 92.81 72 ILE A O 1
ATOM 518 N N . ALA A 1 73 ? -18.658 0.741 18.340 1.00 92.44 73 ALA A N 1
ATOM 519 C CA . ALA A 1 73 ? -17.268 0.586 18.733 1.00 92.44 73 ALA A CA 1
ATOM 520 C C . ALA A 1 73 ? -16.526 1.927 18.649 1.00 92.44 73 ALA A C 1
ATOM 522 O O . ALA A 1 73 ? -16.517 2.583 17.602 1.00 92.44 73 ALA A O 1
ATOM 523 N N . LYS A 1 74 ? -15.865 2.303 19.745 1.00 91.50 74 LYS A N 1
ATOM 524 C CA . LYS A 1 74 ? -15.037 3.511 19.864 1.00 91.50 74 LYS A CA 1
ATOM 525 C C . LYS A 1 74 ? -13.588 3.134 20.210 1.00 91.50 74 LYS A C 1
ATOM 527 O O . LYS A 1 74 ? -13.320 2.021 20.668 1.00 91.50 74 LYS A O 1
ATOM 532 N N . GLY A 1 75 ? -12.660 4.062 19.985 1.00 92.75 75 GLY A N 1
ATOM 533 C CA . GLY A 1 75 ? -11.241 3.917 20.329 1.00 92.75 75 GLY A CA 1
ATOM 534 C C . GLY A 1 75 ? -10.395 3.129 19.319 1.00 92.75 75 GLY A C 1
ATOM 535 O O . GLY A 1 75 ? -10.867 2.701 18.263 1.00 92.75 75 GLY A O 1
ATOM 536 N N . ARG A 1 76 ? -9.113 2.918 19.660 1.00 91.56 76 ARG A N 1
ATOM 537 C CA . ARG A 1 76 ? -8.079 2.336 18.774 1.00 91.56 76 ARG A CA 1
ATOM 538 C C . ARG A 1 76 ? -8.452 0.962 18.205 1.00 91.56 76 ARG A C 1
ATOM 540 O O . ARG A 1 76 ? -8.149 0.657 17.057 1.00 91.56 76 ARG A O 1
ATOM 547 N N . MET A 1 77 ? -9.149 0.147 18.996 1.00 93.69 77 MET A N 1
ATOM 548 C CA . MET A 1 77 ? -9.523 -1.227 18.640 1.00 93.69 77 MET A CA 1
ATOM 549 C C . MET A 1 77 ? -10.905 -1.340 17.982 1.00 93.69 77 MET A C 1
ATOM 551 O O . MET A 1 77 ? -11.387 -2.456 17.796 1.00 93.69 77 MET A O 1
ATOM 555 N N . ALA A 1 78 ? -11.553 -0.228 17.615 1.00 95.06 78 ALA A N 1
ATOM 556 C CA . ALA A 1 78 ? -12.931 -0.238 17.121 1.00 95.06 78 ALA A CA 1
ATOM 557 C C . ALA A 1 78 ? -13.136 -1.176 15.919 1.00 95.06 78 ALA A C 1
ATOM 559 O O . ALA A 1 78 ? -14.025 -2.023 15.937 1.00 95.06 78 ALA A O 1
ATOM 560 N N . LYS A 1 79 ? -12.269 -1.088 14.902 1.00 95.19 79 LYS A N 1
ATOM 561 C CA . LYS A 1 79 ? -12.359 -1.934 13.698 1.00 95.19 79 LYS A CA 1
ATOM 562 C C . LYS A 1 79 ? -12.138 -3.419 13.996 1.00 95.19 79 LYS A C 1
ATOM 564 O O . LYS A 1 79 ? -12.784 -4.257 13.385 1.00 95.19 79 LYS A O 1
ATOM 569 N N . SER A 1 80 ? -11.265 -3.737 14.954 1.00 95.81 80 SER A N 1
ATOM 570 C CA . SER A 1 80 ? -11.036 -5.117 15.402 1.00 95.81 80 SER A CA 1
ATOM 571 C C . SER A 1 80 ? -12.257 -5.670 16.141 1.00 95.81 80 SER A C 1
ATOM 573 O O . SER A 1 80 ? -12.707 -6.770 15.846 1.00 95.81 80 SER A O 1
ATOM 575 N N . GLN A 1 81 ? -12.854 -4.884 17.045 1.00 94.81 81 GLN A N 1
ATOM 576 C CA . GLN A 1 81 ? -14.060 -5.285 17.779 1.00 94.81 81 GLN A CA 1
ATOM 577 C C . GLN A 1 81 ? -15.257 -5.523 16.853 1.00 94.81 81 GLN A C 1
ATOM 579 O O . GLN A 1 81 ? -16.000 -6.476 17.067 1.00 94.81 81 GLN A O 1
ATOM 584 N N . VAL A 1 82 ? -15.423 -4.686 15.825 1.00 95.88 82 VAL A N 1
ATOM 585 C CA . VAL A 1 82 ? -16.474 -4.864 14.811 1.00 95.88 82 VAL A CA 1
ATOM 586 C C . VAL A 1 82 ? -16.195 -6.087 13.944 1.00 95.88 82 VAL A C 1
ATOM 588 O O . VAL A 1 82 ? -17.089 -6.898 13.740 1.00 95.88 82 VAL A O 1
ATOM 591 N N . PHE A 1 83 ? -14.953 -6.282 13.492 1.00 95.44 83 PHE A N 1
ATOM 592 C CA . PHE A 1 83 ? -14.586 -7.467 12.711 1.00 95.44 83 PHE A CA 1
ATOM 593 C C . PHE A 1 83 ? -14.792 -8.776 13.491 1.00 95.44 83 PHE A C 1
ATOM 595 O O . PHE A 1 83 ? -15.209 -9.773 12.918 1.00 95.44 83 PHE A O 1
ATOM 602 N N . LYS A 1 84 ? -14.535 -8.771 14.805 1.00 93.56 84 LYS A N 1
ATOM 603 C CA . LYS A 1 84 ? -14.791 -9.907 15.707 1.00 93.56 84 LYS A CA 1
ATOM 604 C C . LYS A 1 84 ? -16.272 -10.087 16.074 1.00 93.56 84 LYS A C 1
ATOM 606 O O . LYS A 1 84 ? -16.586 -11.020 16.804 1.00 93.56 84 LYS A O 1
ATOM 611 N N . GLY A 1 85 ? -17.160 -9.176 15.671 1.00 92.12 85 GLY A N 1
ATOM 612 C CA . GLY A 1 85 ? -18.586 -9.225 16.012 1.00 92.12 85 GLY A CA 1
ATOM 613 C C . GLY A 1 85 ? -18.923 -8.828 17.455 1.00 92.12 85 GLY A C 1
ATOM 614 O O . GLY A 1 85 ? -20.063 -8.956 17.879 1.00 92.12 85 GLY A O 1
ATOM 615 N N . THR A 1 86 ? -17.969 -8.298 18.231 1.00 90.56 86 THR A N 1
ATOM 616 C CA . THR A 1 86 ? -18.246 -7.799 19.595 1.00 90.56 86 THR A CA 1
ATOM 617 C C . THR A 1 86 ? -19.120 -6.538 19.576 1.00 90.56 86 THR A C 1
ATOM 619 O O . THR A 1 86 ? -19.673 -6.150 20.604 1.00 90.56 86 THR A O 1
ATOM 622 N N . ARG A 1 87 ? -19.178 -5.854 18.426 1.00 91.12 87 ARG A N 1
ATOM 623 C CA . ARG A 1 87 ? -19.889 -4.594 18.179 1.00 91.12 87 ARG A CA 1
ATOM 624 C C . ARG A 1 87 ? -20.431 -4.596 16.754 1.00 91.12 87 ARG A C 1
ATOM 626 O O . ARG A 1 87 ? -19.812 -5.185 15.874 1.00 91.12 87 ARG A O 1
ATOM 633 N N . GLU A 1 88 ? -21.525 -3.882 16.517 1.00 93.38 88 GLU A N 1
ATOM 634 C CA . GLU A 1 88 ? -22.194 -3.859 15.209 1.00 93.38 88 GLU A CA 1
ATOM 635 C C . GLU A 1 88 ? -21.492 -2.930 14.208 1.00 93.38 88 GLU A C 1
ATOM 637 O O . GLU A 1 88 ? -21.298 -3.282 13.044 1.00 93.38 88 GLU A O 1
ATOM 642 N N . LYS A 1 89 ? -21.108 -1.726 14.654 1.00 94.81 89 LYS A N 1
ATOM 643 C CA . LYS A 1 89 ? -20.542 -0.678 13.791 1.00 94.81 89 LYS A CA 1
ATOM 644 C C . LYS A 1 89 ? -19.481 0.149 14.502 1.00 94.81 89 LYS A C 1
ATOM 646 O O . LYS A 1 89 ? -19.489 0.273 15.723 1.00 94.81 89 LYS A O 1
ATOM 651 N N . THR A 1 90 ? -18.560 0.736 13.746 1.00 95.69 90 THR A N 1
ATOM 652 C CA . THR A 1 90 ? -17.619 1.740 14.281 1.00 95.69 90 THR A CA 1
ATOM 653 C C . THR A 1 90 ? -18.299 3.108 14.411 1.00 95.69 90 THR A C 1
ATOM 655 O O . THR A 1 90 ? -19.382 3.310 13.862 1.00 95.69 90 THR A O 1
ATOM 658 N N . SER A 1 91 ? -17.676 4.069 15.101 1.00 92.12 91 SER A N 1
ATOM 659 C CA . SER A 1 91 ? -18.177 5.455 15.166 1.00 92.12 91 SER A CA 1
ATOM 660 C C . SER A 1 91 ? -18.374 6.102 13.789 1.00 92.12 91 SER A C 1
ATOM 662 O O . SER A 1 91 ? -19.286 6.898 13.627 1.00 92.12 91 SER A O 1
ATOM 664 N N . GLY A 1 92 ? -17.577 5.712 12.789 1.00 90.69 92 GLY A N 1
ATOM 665 C CA . GLY A 1 92 ? -17.721 6.137 11.390 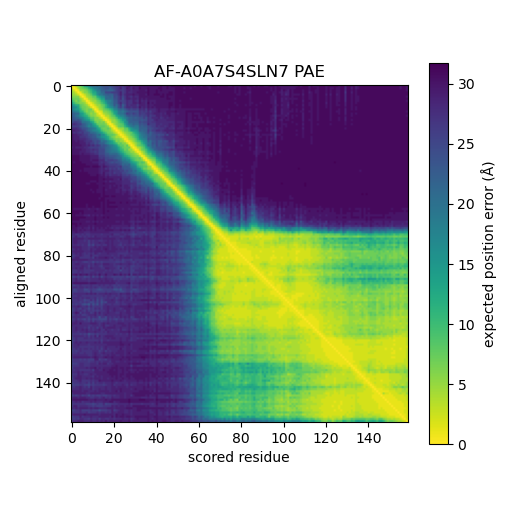1.00 90.69 92 GLY A CA 1
ATOM 666 C C . GLY A 1 92 ? -18.635 5.244 10.541 1.00 90.69 92 GLY A C 1
ATOM 667 O O . GLY A 1 92 ? -18.524 5.256 9.321 1.00 90.69 92 GLY A O 1
ATOM 668 N N . GLY A 1 93 ? -19.463 4.395 11.158 1.00 93.88 93 GLY A N 1
ATOM 669 C CA . GLY A 1 93 ? -20.487 3.605 10.463 1.00 93.88 93 GLY A CA 1
ATOM 670 C C . GLY A 1 93 ? -20.010 2.331 9.757 1.00 93.88 93 GLY A C 1
ATOM 671 O O . GLY A 1 93 ? -20.841 1.611 9.215 1.00 93.88 93 GLY A O 1
ATOM 672 N N . LEU A 1 94 ? -18.714 1.994 9.789 1.00 95.94 94 LEU A N 1
ATOM 673 C CA . LEU A 1 94 ? -18.215 0.758 9.159 1.00 95.94 94 LEU A CA 1
ATOM 674 C C . LEU A 1 94 ? -18.736 -0.489 9.882 1.00 95.94 94 LEU A C 1
ATOM 676 O O . LEU A 1 94 ? -18.569 -0.578 11.106 1.00 95.94 94 LEU A O 1
ATOM 680 N N . LYS A 1 95 ? -19.283 -1.443 9.118 1.00 95.81 95 LYS A N 1
ATOM 681 C CA . LYS A 1 95 ? -19.697 -2.781 9.574 1.00 95.81 95 LYS A CA 1
ATOM 682 C C . LYS A 1 95 ? -18.584 -3.811 9.348 1.00 95.81 95 LYS A C 1
ATOM 684 O O . LYS A 1 95 ? -17.583 -3.531 8.687 1.00 95.81 95 LYS A O 1
ATOM 689 N N . ALA A 1 96 ? -18.761 -5.025 9.872 1.00 93.75 96 ALA A N 1
ATOM 690 C CA . ALA A 1 96 ? -17.805 -6.122 9.687 1.00 93.75 96 ALA A CA 1
ATOM 691 C C . ALA A 1 96 ? -17.582 -6.463 8.201 1.00 93.75 96 ALA A C 1
ATOM 693 O O . ALA A 1 96 ? -16.447 -6.696 7.788 1.00 93.75 96 ALA A O 1
ATOM 694 N N . SER A 1 97 ? -18.640 -6.386 7.384 1.00 94.62 97 SER A N 1
ATOM 695 C CA . SER A 1 97 ? -18.597 -6.589 5.930 1.00 94.62 97 SER A CA 1
ATOM 696 C C . SER A 1 97 ? -17.669 -5.619 5.206 1.00 94.62 97 SER A C 1
ATOM 698 O O . SER A 1 97 ? -17.168 -5.956 4.139 1.00 94.62 97 SER A O 1
ATOM 700 N N . ASP A 1 98 ? -17.411 -4.439 5.764 1.00 94.44 98 ASP A N 1
ATOM 701 C CA . ASP A 1 98 ? -16.608 -3.395 5.126 1.00 94.44 98 ASP A CA 1
ATOM 702 C C . ASP A 1 98 ? -15.156 -3.407 5.594 1.00 94.44 98 ASP A C 1
ATOM 704 O O . ASP A 1 98 ? -14.354 -2.601 5.118 1.00 94.44 98 ASP A O 1
ATOM 708 N N . ILE A 1 99 ? -14.800 -4.284 6.535 1.00 96.38 99 ILE A N 1
ATOM 709 C CA . ILE A 1 99 ? -13.482 -4.337 7.165 1.00 96.38 99 ILE A CA 1
ATOM 710 C C . ILE A 1 99 ? -12.733 -5.579 6.680 1.00 96.38 99 ILE A C 1
ATOM 712 O O . ILE A 1 99 ? -13.290 -6.665 6.555 1.00 96.38 99 ILE A O 1
ATOM 716 N N . ILE A 1 100 ? -11.440 -5.415 6.415 1.00 95.81 100 ILE A N 1
ATOM 717 C CA . ILE A 1 100 ? -10.527 -6.491 6.036 1.00 95.81 100 ILE A CA 1
ATOM 718 C C . ILE A 1 100 ? -9.218 -6.368 6.818 1.00 95.81 100 ILE A C 1
ATOM 720 O O . ILE A 1 100 ? -8.778 -5.265 7.160 1.00 95.81 100 ILE A O 1
ATOM 724 N N . ARG A 1 101 ? -8.590 -7.508 7.114 1.00 95.06 101 ARG A N 1
ATOM 725 C CA . ARG A 1 101 ? -7.253 -7.564 7.712 1.00 95.06 101 ARG A CA 1
ATOM 726 C C . ARG A 1 101 ? -6.203 -7.497 6.601 1.00 95.06 101 ARG A C 1
ATOM 728 O O . ARG A 1 101 ? -6.263 -8.277 5.656 1.00 95.06 101 ARG A O 1
ATOM 735 N N . ASN A 1 102 ? -5.263 -6.558 6.693 1.00 94.81 102 ASN A N 1
ATOM 736 C CA . ASN A 1 102 ? -4.135 -6.486 5.762 1.00 94.81 102 ASN A CA 1
ATOM 737 C C . ASN A 1 102 ? -2.993 -7.435 6.184 1.00 94.81 102 ASN A C 1
ATOM 739 O O . ASN A 1 102 ? -3.014 -7.989 7.283 1.00 94.81 102 ASN A O 1
ATOM 743 N N . LYS A 1 103 ? -1.968 -7.589 5.330 1.00 91.25 103 LYS A N 1
ATOM 744 C CA . LYS A 1 103 ? -0.795 -8.439 5.618 1.00 91.25 103 LYS A CA 1
ATOM 745 C C . LYS A 1 103 ? -0.054 -8.024 6.898 1.00 91.25 103 LYS A C 1
ATOM 747 O O . LYS A 1 103 ? 0.463 -8.872 7.606 1.00 91.25 103 LYS A O 1
ATOM 752 N N . SER A 1 104 ? -0.060 -6.736 7.235 1.00 93.31 104 SER A N 1
ATOM 753 C CA . SER A 1 104 ? 0.529 -6.199 8.470 1.00 93.31 104 SER A CA 1
ATOM 754 C C . SER A 1 104 ? -0.357 -6.386 9.715 1.00 93.31 104 SER A C 1
ATOM 756 O O . SER A 1 104 ? -0.103 -5.755 10.737 1.00 93.31 104 SER A O 1
ATOM 758 N N . GLY A 1 105 ? -1.449 -7.155 9.631 1.00 93.50 105 GLY A N 1
ATOM 759 C CA . GLY A 1 105 ? -2.369 -7.417 10.744 1.00 93.50 105 GLY A CA 1
ATOM 760 C C . GLY A 1 105 ? -3.316 -6.263 11.104 1.00 93.50 105 GLY A C 1
ATOM 761 O O . GLY A 1 105 ? -4.132 -6.397 12.016 1.00 93.50 105 GLY A O 1
ATOM 762 N N . LYS A 1 106 ? -3.267 -5.132 10.391 1.00 94.12 106 LYS A N 1
ATOM 763 C CA . LYS A 1 106 ? -4.140 -3.973 10.625 1.00 94.12 106 LYS A CA 1
ATOM 764 C C . LYS A 1 106 ? -5.513 -4.191 9.987 1.00 94.12 106 LYS A C 1
ATOM 766 O O . LYS A 1 106 ? -5.625 -4.609 8.835 1.00 94.12 106 LYS A O 1
ATOM 771 N N . PHE A 1 107 ? -6.564 -3.821 10.717 1.00 95.69 107 PHE A N 1
ATOM 772 C CA . PHE A 1 107 ? -7.932 -3.788 10.201 1.00 95.69 107 PHE A CA 1
ATOM 773 C C . PHE A 1 107 ? -8.192 -2.468 9.469 1.00 95.69 107 PHE A C 1
ATOM 775 O O . PHE A 1 107 ? -8.211 -1.389 10.071 1.00 95.69 107 PHE A O 1
ATOM 782 N N . VAL A 1 108 ? -8.393 -2.553 8.159 1.00 95.12 108 VAL A N 1
ATOM 783 C CA . VAL A 1 108 ? -8.650 -1.419 7.261 1.00 95.12 108 VAL A CA 1
ATOM 784 C C . VAL A 1 108 ? -9.997 -1.602 6.565 1.00 95.12 108 VAL A C 1
ATOM 786 O O . VAL A 1 108 ? -10.555 -2.693 6.577 1.00 95.12 108 VAL A O 1
ATOM 789 N N . SER A 1 109 ? -10.550 -0.541 5.974 1.00 95.75 109 SER A N 1
ATOM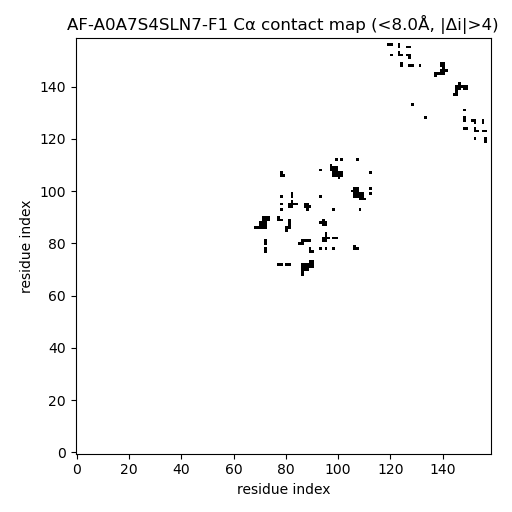 790 C CA . SER A 1 109 ? -11.759 -0.694 5.162 1.00 95.75 109 SER A CA 1
ATOM 791 C C . SER A 1 109 ? -11.428 -1.355 3.820 1.00 95.75 109 SER A C 1
ATOM 793 O O . SER A 1 109 ? -10.374 -1.084 3.234 1.00 95.75 109 SER A O 1
ATOM 795 N N . LYS A 1 110 ? -12.341 -2.178 3.297 1.00 95.19 110 LYS A N 1
ATOM 796 C CA . LYS A 1 110 ? -12.243 -2.797 1.966 1.00 95.19 110 LYS A CA 1
ATOM 797 C C . LYS A 1 110 ? -12.041 -1.743 0.880 1.00 95.19 110 LYS A C 1
ATOM 799 O O . LYS A 1 110 ? -11.150 -1.897 0.054 1.00 95.19 110 LYS A O 1
ATOM 804 N N . LYS A 1 111 ? -12.770 -0.624 0.966 1.00 93.75 111 LYS A N 1
ATOM 805 C CA . LYS A 1 111 ? -12.611 0.539 0.074 1.00 93.75 111 LYS A CA 1
ATOM 806 C C . LYS A 1 111 ? -11.166 1.051 0.055 1.00 93.75 111 LYS A C 1
ATOM 808 O O . LYS A 1 111 ? -10.571 1.172 -1.009 1.00 93.75 111 LYS A O 1
ATOM 813 N N . ARG A 1 112 ? -10.552 1.265 1.228 1.00 93.12 112 ARG A N 1
ATOM 814 C CA . ARG A 1 112 ? -9.148 1.706 1.320 1.00 93.12 112 ARG A CA 1
ATOM 815 C C . ARG A 1 112 ? -8.185 0.668 0.743 1.00 93.12 112 ARG A C 1
ATOM 817 O O . ARG A 1 112 ? -7.239 1.038 0.058 1.00 93.12 112 ARG A O 1
ATOM 824 N N . SER A 1 113 ? -8.427 -0.618 1.002 1.00 93.88 113 SER A N 1
ATOM 825 C CA . SER A 1 113 ? -7.604 -1.684 0.426 1.00 93.88 113 SER A CA 1
ATOM 826 C C . SER A 1 113 ? -7.719 -1.756 -1.099 1.00 93.88 113 SER A C 1
ATOM 828 O O . SER A 1 113 ? -6.721 -2.063 -1.748 1.00 93.88 113 SER A O 1
ATOM 830 N N . ALA A 1 114 ? -8.897 -1.502 -1.670 1.00 92.50 114 ALA A N 1
ATOM 831 C CA . ALA A 1 114 ? -9.093 -1.474 -3.115 1.00 92.50 114 ALA A CA 1
ATOM 832 C C . ALA A 1 114 ? -8.329 -0.303 -3.746 1.00 92.50 114 ALA A C 1
ATOM 834 O O . ALA A 1 114 ? -7.535 -0.530 -4.652 1.00 92.50 114 ALA A O 1
ATOM 835 N N . LEU A 1 115 ? -8.453 0.904 -3.182 1.00 91.88 115 LEU A N 1
ATOM 836 C CA . LEU A 1 115 ? -7.735 2.095 -3.657 1.00 91.88 115 LEU A CA 1
ATOM 837 C C . LEU A 1 115 ? -6.212 1.905 -3.673 1.00 91.88 115 LEU A C 1
ATOM 839 O O . LEU A 1 115 ? -5.546 2.262 -4.638 1.00 91.88 115 LEU A O 1
ATOM 843 N N . SER A 1 116 ? -5.634 1.277 -2.643 1.00 88.88 116 SER A N 1
ATOM 844 C CA . SER A 1 116 ? -4.187 1.003 -2.649 1.00 88.88 116 SER A CA 1
ATOM 845 C C . SER A 1 116 ? -3.755 0.048 -3.768 1.00 88.88 116 SER A C 1
ATOM 847 O O . SER A 1 116 ? -2.619 0.111 -4.226 1.00 88.88 116 SER A O 1
ATOM 849 N N . LYS A 1 117 ? -4.655 -0.836 -4.214 1.00 88.06 117 LYS A N 1
ATOM 850 C CA . LYS A 1 117 ? -4.392 -1.810 -5.280 1.00 88.06 117 LYS A CA 1
ATOM 851 C C . LYS A 1 117 ? -4.634 -1.234 -6.671 1.00 88.06 117 LYS A C 1
ATOM 853 O O . LYS A 1 117 ? -4.294 -1.904 -7.638 1.00 88.06 117 LYS A O 1
ATOM 858 N N . THR A 1 118 ? -5.233 -0.052 -6.806 1.00 90.25 118 THR A N 1
ATOM 859 C CA . THR A 1 118 ? -5.497 0.581 -8.108 1.00 90.25 118 THR A CA 1
ATOM 860 C C . THR A 1 118 ? -4.434 1.592 -8.515 1.00 90.25 118 THR A C 1
ATOM 862 O O . THR A 1 118 ? -4.443 2.010 -9.665 1.00 90.25 118 THR A O 1
ATOM 865 N N . LEU A 1 119 ? -3.494 1.935 -7.627 1.00 91.81 119 LEU A N 1
ATOM 866 C CA . LEU A 1 119 ? -2.408 2.871 -7.924 1.00 91.81 119 LEU A CA 1
ATOM 867 C C . LEU A 1 119 ? -1.617 2.420 -9.164 1.00 91.81 119 LEU A C 1
ATOM 869 O O . LEU A 1 119 ? -1.029 1.336 -9.172 1.00 91.81 119 LEU A O 1
ATOM 873 N N . ALA A 1 120 ? -1.609 3.258 -10.203 1.00 93.44 120 ALA A N 1
ATOM 874 C CA . ALA A 1 120 ? -1.040 2.927 -11.509 1.00 93.44 120 ALA A CA 1
ATOM 875 C C . ALA A 1 120 ? 0.491 2.782 -11.464 1.00 93.44 120 ALA A C 1
ATOM 877 O O . ALA A 1 120 ? 1.041 1.800 -11.955 1.00 93.44 120 ALA A O 1
ATOM 878 N N . TRP A 1 121 ? 1.185 3.703 -10.789 1.00 94.00 121 TRP A N 1
ATOM 879 C CA . TRP A 1 121 ? 2.650 3.723 -10.755 1.00 94.00 121 TRP A CA 1
ATOM 880 C C . TRP A 1 121 ? 3.295 2.471 -10.119 1.00 94.00 121 TRP A C 1
ATOM 882 O O . TRP A 1 121 ? 4.159 1.864 -10.753 1.00 94.00 121 TRP A O 1
ATOM 892 N N . PRO A 1 122 ? 2.864 1.982 -8.935 1.00 94.06 122 PRO A N 1
ATOM 893 C CA . PRO A 1 122 ? 3.375 0.723 -8.388 1.00 94.06 122 PRO A CA 1
ATOM 894 C C . PRO A 1 122 ? 3.119 -0.492 -9.290 1.00 94.06 122 PRO A C 1
ATOM 896 O O . PRO A 1 122 ? 3.950 -1.399 -9.336 1.00 94.06 122 PRO A O 1
ATOM 899 N N . LYS A 1 123 ? 1.994 -0.520 -10.023 1.00 93.75 123 LYS A N 1
ATOM 900 C CA . LYS A 1 123 ? 1.710 -1.586 -10.998 1.00 93.75 123 LYS A CA 1
ATOM 901 C C . LYS A 1 123 ? 2.663 -1.528 -12.185 1.00 93.75 123 LYS A C 1
ATOM 903 O O . LYS A 1 123 ? 3.207 -2.565 -12.555 1.00 93.75 123 LYS A O 1
ATOM 908 N N . ALA A 1 124 ? 2.897 -0.336 -12.730 1.00 95.12 124 ALA A N 1
ATOM 909 C CA . ALA A 1 124 ? 3.834 -0.128 -13.829 1.00 95.12 124 ALA A CA 1
ATOM 910 C C . ALA A 1 124 ? 5.259 -0.544 -13.433 1.00 95.12 124 ALA A C 1
ATOM 912 O O . ALA A 1 124 ? 5.914 -1.277 -14.170 1.00 95.12 124 ALA A O 1
ATOM 913 N N . ILE A 1 125 ? 5.709 -0.189 -12.222 1.00 94.75 125 ILE A N 1
ATOM 914 C CA . ILE A 1 125 ? 6.997 -0.655 -11.684 1.00 94.75 125 ILE A CA 1
ATOM 915 C C . ILE A 1 125 ? 7.021 -2.182 -11.547 1.00 94.75 125 ILE A C 1
ATOM 917 O O . ILE A 1 125 ? 8.003 -2.813 -11.932 1.00 94.75 125 ILE A O 1
ATOM 921 N N . ALA A 1 126 ? 5.964 -2.797 -11.010 1.00 93.56 126 ALA A N 1
ATOM 922 C CA . ALA A 1 126 ? 5.905 -4.251 -10.865 1.00 93.56 126 ALA A CA 1
ATOM 923 C C . ALA A 1 126 ? 5.965 -4.972 -12.224 1.00 93.56 126 ALA A C 1
ATOM 925 O O . ALA A 1 126 ? 6.630 -6.002 -12.333 1.00 93.56 126 ALA A O 1
ATOM 926 N N . ALA A 1 127 ? 5.318 -4.430 -13.258 1.00 93.88 127 ALA A N 1
ATOM 927 C CA . ALA A 1 127 ? 5.395 -4.944 -14.623 1.00 93.88 127 ALA A CA 1
ATOM 928 C C . ALA A 1 127 ? 6.794 -4.746 -15.234 1.00 93.88 127 ALA A C 1
ATOM 930 O O . ALA A 1 127 ? 7.377 -5.702 -15.743 1.00 93.88 127 ALA A O 1
ATOM 931 N N . ALA A 1 128 ? 7.385 -3.554 -15.095 1.00 95.06 128 ALA A N 1
ATOM 932 C CA . ALA A 1 128 ? 8.733 -3.256 -15.581 1.00 95.06 128 ALA A CA 1
ATOM 933 C C . ALA A 1 128 ? 9.800 -4.159 -14.940 1.00 95.06 128 ALA A C 1
ATOM 935 O O . ALA A 1 128 ? 10.688 -4.657 -15.630 1.00 95.06 128 ALA A O 1
ATOM 936 N N . ARG A 1 129 ? 9.687 -4.429 -13.632 1.00 95.12 129 ARG A N 1
ATOM 937 C CA . ARG A 1 129 ? 10.586 -5.347 -12.917 1.00 95.12 129 ARG A CA 1
ATOM 938 C C . ARG A 1 129 ? 10.495 -6.777 -13.439 1.00 95.12 129 ARG A C 1
ATOM 940 O O . ARG A 1 129 ? 11.530 -7.416 -13.589 1.00 95.12 129 ARG A O 1
ATOM 947 N N . LYS A 1 130 ? 9.284 -7.259 -13.740 1.00 94.25 130 LYS A N 1
ATOM 948 C CA . LYS A 1 130 ? 9.076 -8.581 -14.354 1.00 94.25 130 LYS A CA 1
ATOM 949 C C . LYS A 1 130 ? 9.670 -8.644 -15.761 1.00 94.25 130 LYS A C 1
ATOM 951 O O . LYS A 1 130 ? 10.337 -9.615 -16.079 1.00 94.25 130 LYS A O 1
ATOM 956 N N . ALA A 1 131 ? 9.491 -7.594 -16.563 1.00 93.81 131 ALA A N 1
ATOM 957 C CA . ALA A 1 131 ? 10.024 -7.517 -17.924 1.00 93.81 131 ALA A CA 1
ATOM 958 C C . ALA A 1 131 ? 11.561 -7.413 -17.993 1.00 93.81 131 ALA A C 1
ATOM 960 O O . ALA A 1 131 ? 12.142 -7.695 -19.035 1.00 93.81 131 ALA A O 1
ATOM 961 N N . LEU A 1 132 ? 12.217 -6.961 -16.920 1.00 92.62 132 LEU A N 1
ATOM 962 C CA . LEU A 1 132 ? 13.680 -6.867 -16.819 1.00 92.62 132 LEU A CA 1
ATOM 963 C C . LEU A 1 132 ? 14.313 -7.998 -15.994 1.00 92.62 132 LEU A C 1
ATOM 965 O O . LEU A 1 132 ? 15.532 -8.046 -15.899 1.00 92.62 132 LEU A O 1
ATOM 969 N N . GLY A 1 133 ? 13.520 -8.877 -15.369 1.00 93.31 133 GLY A N 1
ATOM 970 C CA . GLY A 1 133 ? 14.040 -9.970 -14.536 1.00 93.31 133 GLY A CA 1
ATOM 971 C C . GLY A 1 133 ? 14.763 -9.518 -13.258 1.00 93.31 133 GLY A C 1
ATOM 972 O O . GLY A 1 133 ? 15.568 -10.262 -12.711 1.00 93.31 133 GLY A O 1
ATOM 973 N N . LEU A 1 134 ? 14.491 -8.305 -12.768 1.00 91.88 134 LEU A N 1
ATOM 974 C CA . LEU A 1 134 ? 15.255 -7.693 -11.677 1.00 91.88 134 LEU A CA 1
ATOM 975 C C . LEU A 1 134 ? 14.861 -8.237 -10.292 1.00 91.88 134 LEU A C 1
ATOM 977 O O . LEU A 1 134 ? 13.739 -8.014 -9.805 1.00 91.88 134 LEU A O 1
ATOM 981 N N . THR A 1 135 ? 15.813 -8.879 -9.615 1.00 90.44 135 THR A N 1
ATOM 982 C CA . THR A 1 135 ? 15.676 -9.412 -8.251 1.00 90.44 135 THR A CA 1
ATOM 983 C C . THR A 1 135 ? 16.281 -8.456 -7.212 1.00 90.44 135 THR A C 1
ATOM 985 O O . THR A 1 135 ? 17.026 -7.540 -7.538 1.00 90.44 135 THR A O 1
ATOM 988 N N . GLY A 1 136 ? 15.887 -8.590 -5.942 1.00 91.56 136 GLY A N 1
ATOM 989 C CA . GLY A 1 136 ? 16.398 -7.733 -4.864 1.00 91.56 136 GLY A CA 1
ATOM 990 C C . GLY A 1 136 ? 15.882 -6.286 -4.875 1.00 91.56 136 GLY A C 1
ATOM 991 O O . GLY A 1 136 ? 14.879 -5.939 -5.511 1.00 91.56 136 GLY A O 1
ATOM 992 N N . PHE A 1 137 ? 16.529 -5.426 -4.096 1.00 93.00 137 PHE A N 1
ATOM 993 C CA . PHE A 1 137 ? 16.204 -4.004 -4.023 1.00 93.00 137 PHE A CA 1
ATOM 994 C C . PHE A 1 137 ? 17.040 -3.221 -5.037 1.00 93.00 137 PHE A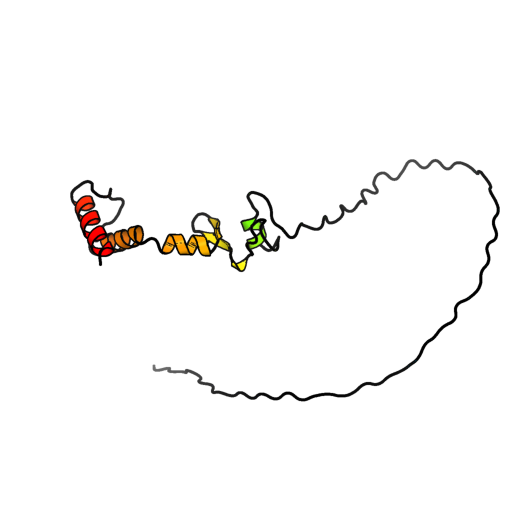 C 1
ATOM 996 O O . PHE A 1 137 ? 18.255 -3.361 -5.062 1.00 93.00 137 PHE A O 1
ATOM 1003 N N . ILE A 1 138 ? 16.389 -2.378 -5.843 1.00 92.56 138 ILE A N 1
ATOM 1004 C CA . ILE A 1 138 ? 17.057 -1.518 -6.825 1.00 92.56 138 ILE A CA 1
ATOM 1005 C C . ILE A 1 138 ? 16.519 -0.099 -6.652 1.00 92.56 138 ILE A C 1
ATOM 1007 O O . ILE A 1 138 ? 15.296 0.093 -6.702 1.00 92.56 138 ILE A O 1
ATOM 1011 N N . PRO A 1 139 ? 17.395 0.898 -6.451 1.00 92.81 139 PRO A N 1
ATOM 1012 C CA . PRO A 1 139 ? 16.978 2.285 -6.345 1.00 92.81 139 PRO A CA 1
ATOM 1013 C C . PRO A 1 139 ? 16.471 2.801 -7.700 1.00 92.81 139 PRO A C 1
ATOM 1015 O O . PRO A 1 139 ? 17.110 2.643 -8.738 1.00 92.81 139 PRO A O 1
ATOM 1018 N N . ILE A 1 140 ? 15.303 3.442 -7.703 1.00 93.00 140 ILE A N 1
ATOM 1019 C CA . ILE A 1 140 ? 14.695 3.987 -8.925 1.00 93.00 140 ILE A CA 1
ATOM 1020 C C . ILE A 1 140 ? 15.530 5.178 -9.422 1.00 93.00 140 ILE A C 1
ATOM 1022 O O . ILE A 1 140 ? 15.892 6.049 -8.633 1.00 93.00 140 ILE A O 1
ATOM 1026 N N . ASN A 1 141 ? 15.801 5.240 -10.732 1.00 92.50 141 ASN A N 1
ATOM 1027 C CA . ASN A 1 141 ? 16.558 6.325 -11.380 1.00 92.50 141 ASN A CA 1
ATOM 1028 C C . ASN A 1 141 ? 17.990 6.528 -10.824 1.00 92.50 141 ASN A C 1
ATOM 1030 O O . ASN A 1 141 ? 18.535 7.639 -10.794 1.00 92.50 141 ASN A O 1
ATOM 1034 N N . ARG A 1 142 ? 18.608 5.443 -10.347 1.00 92.44 142 ARG A N 1
ATOM 1035 C CA . ARG A 1 142 ? 19.995 5.404 -9.871 1.00 92.44 142 ARG A CA 1
ATOM 1036 C C . ARG A 1 142 ? 20.684 4.151 -10.411 1.00 92.44 142 ARG A C 1
ATOM 1038 O O . ARG A 1 142 ? 20.071 3.091 -10.480 1.00 92.44 142 ARG A O 1
ATOM 1045 N N . GLY A 1 143 ? 21.946 4.292 -10.816 1.00 91.75 143 GLY A N 1
ATOM 1046 C CA . GLY A 1 143 ? 22.678 3.236 -11.523 1.00 91.75 143 GLY A CA 1
ATOM 1047 C C . GLY A 1 143 ? 22.106 2.914 -12.917 1.00 91.75 143 GLY A C 1
ATOM 1048 O O . GLY A 1 143 ? 21.124 3.531 -13.345 1.00 91.75 143 GLY A O 1
ATOM 1049 N N . PRO A 1 144 ? 22.721 1.971 -13.649 1.00 90.50 144 PRO A N 1
ATOM 1050 C CA . PRO A 1 144 ? 22.261 1.569 -14.980 1.00 90.50 144 PRO A CA 1
ATOM 1051 C C . PRO A 1 144 ? 20.884 0.882 -14.933 1.00 90.50 144 PRO A C 1
ATOM 1053 O O . PRO A 1 144 ? 19.962 1.282 -15.645 1.00 90.50 144 PRO A O 1
ATOM 1056 N N . GLU A 1 145 ? 20.697 -0.077 -14.025 1.00 91.12 145 GLU A N 1
ATOM 1057 C CA . GLU A 1 145 ? 19.451 -0.847 -13.892 1.00 91.12 145 GLU A CA 1
ATOM 1058 C C . GLU A 1 145 ? 18.265 0.011 -13.427 1.00 91.12 145 GLU A C 1
ATOM 1060 O O . GLU A 1 145 ? 17.157 -0.107 -13.953 1.00 91.12 145 GLU A O 1
ATOM 1065 N N . GLY A 1 146 ? 18.483 0.925 -12.474 1.00 93.44 146 GLY A N 1
ATOM 1066 C CA . GLY A 1 146 ? 17.430 1.798 -11.953 1.00 93.44 146 GLY A CA 1
ATOM 1067 C C . GLY A 1 146 ? 16.948 2.841 -12.963 1.00 93.44 146 GLY A C 1
ATOM 1068 O O . GLY A 1 146 ? 15.761 3.186 -12.965 1.00 93.44 146 GLY A O 1
ATOM 1069 N N . LYS A 1 147 ? 17.838 3.323 -13.843 1.00 94.06 147 LYS A N 1
ATOM 1070 C CA . LYS A 1 147 ? 17.469 4.173 -14.990 1.00 94.06 147 LYS A CA 1
ATOM 1071 C C . LYS A 1 147 ? 16.634 3.389 -16.008 1.00 94.06 147 LYS A C 1
ATOM 1073 O O . LYS A 1 147 ? 15.584 3.879 -16.426 1.00 94.06 147 LYS A O 1
ATOM 1078 N N . ALA A 1 148 ? 17.037 2.159 -16.339 1.00 93.44 148 ALA A N 1
ATOM 1079 C CA . ALA A 1 148 ? 16.295 1.286 -17.254 1.00 93.44 148 ALA A CA 1
ATOM 1080 C C . ALA A 1 148 ? 14.896 0.920 -16.721 1.00 93.44 148 ALA A C 1
ATOM 1082 O O . ALA A 1 148 ? 13.909 0.980 -17.459 1.00 93.44 148 ALA A O 1
ATOM 1083 N N . LEU A 1 149 ? 14.788 0.606 -15.425 1.00 95.50 149 LEU A N 1
ATOM 1084 C CA . LEU A 1 149 ? 13.513 0.349 -14.751 1.00 95.50 149 LEU A CA 1
ATOM 1085 C C . LEU A 1 149 ? 12.586 1.564 -14.842 1.00 95.50 149 LEU A C 1
ATOM 1087 O O . LEU A 1 149 ? 11.417 1.408 -15.195 1.00 95.50 149 LEU A O 1
ATOM 1091 N N . TYR A 1 150 ? 13.097 2.766 -14.551 1.00 94.81 150 TYR A N 1
ATOM 1092 C CA . TYR A 1 150 ? 12.304 3.996 -14.602 1.00 94.81 150 TYR A CA 1
ATOM 1093 C C . TYR A 1 150 ? 11.776 4.282 -16.014 1.00 94.81 150 TYR A C 1
ATOM 1095 O O . TYR A 1 150 ? 10.586 4.557 -16.170 1.00 94.81 150 TYR A O 1
ATOM 1103 N N . ALA A 1 151 ? 12.628 4.156 -17.037 1.00 95.06 151 ALA A N 1
ATOM 1104 C CA . ALA A 1 151 ? 12.235 4.360 -18.429 1.00 95.06 151 ALA A CA 1
ATOM 1105 C C . ALA A 1 151 ? 11.122 3.388 -18.859 1.00 95.06 151 ALA A C 1
ATOM 1107 O O . ALA A 1 151 ? 10.086 3.824 -19.362 1.00 95.06 151 ALA A O 1
ATOM 1108 N N . LYS A 1 152 ? 11.277 2.084 -18.577 1.00 94.00 152 LYS A N 1
ATOM 1109 C CA . LYS A 1 152 ? 10.238 1.086 -18.886 1.00 94.00 152 LYS A CA 1
ATOM 1110 C C . LYS A 1 152 ? 8.953 1.300 -18.088 1.00 94.00 152 LYS A C 1
ATOM 1112 O O . LYS A 1 152 ? 7.869 1.188 -18.648 1.00 94.00 152 LYS A O 1
ATOM 1117 N N . ALA A 1 153 ? 9.044 1.630 -16.799 1.00 95.94 153 ALA A N 1
ATOM 1118 C CA . ALA A 1 153 ? 7.863 1.901 -15.979 1.00 95.94 153 ALA A CA 1
ATOM 1119 C C . ALA A 1 153 ? 7.084 3.123 -16.490 1.00 95.94 153 ALA A C 1
ATOM 1121 O O . ALA A 1 153 ? 5.857 3.093 -16.519 1.00 95.94 153 ALA A O 1
ATOM 1122 N N . LYS A 1 154 ? 7.782 4.179 -16.928 1.00 95.25 154 LYS A N 1
ATOM 1123 C CA . LYS A 1 154 ? 7.152 5.362 -17.527 1.00 95.25 154 LYS A CA 1
ATOM 1124 C C . LYS A 1 154 ? 6.490 5.035 -18.869 1.00 95.25 154 LYS A C 1
ATOM 1126 O O . LYS A 1 154 ? 5.386 5.509 -19.105 1.00 95.25 154 LYS A O 1
ATOM 1131 N N . ALA A 1 155 ? 7.111 4.186 -19.689 1.00 93.81 155 ALA A N 1
ATOM 1132 C CA . ALA A 1 155 ? 6.515 3.707 -20.936 1.00 93.81 155 ALA A CA 1
ATOM 1133 C C . ALA A 1 155 ? 5.230 2.892 -20.695 1.00 93.81 155 ALA A C 1
ATOM 1135 O O . ALA A 1 155 ? 4.229 3.144 -21.347 1.00 93.81 155 ALA A O 1
ATOM 1136 N N . ILE A 1 156 ? 5.222 1.985 -19.709 1.00 93.69 156 ILE A N 1
ATOM 1137 C CA . ILE A 1 156 ? 4.030 1.191 -19.342 1.00 93.69 156 ILE A CA 1
ATOM 1138 C C . ILE A 1 156 ? 2.923 2.060 -18.734 1.00 93.69 156 ILE A C 1
ATOM 1140 O O . ILE A 1 156 ? 1.758 1.715 -18.840 1.00 93.69 156 ILE A O 1
ATOM 1144 N N . LEU A 1 157 ? 3.272 3.154 -18.051 1.00 93.25 157 LEU A N 1
ATOM 1145 C CA . LEU A 1 157 ? 2.279 4.075 -17.492 1.00 93.25 157 LEU A CA 1
ATOM 1146 C C . LEU A 1 157 ? 1.616 4.943 -18.571 1.00 93.25 157 LEU A C 1
ATOM 1148 O O . LEU A 1 157 ? 0.476 5.356 -18.393 1.00 93.25 157 LEU A O 1
ATOM 1152 N N . ALA A 1 158 ? 2.366 5.284 -19.620 1.00 88.75 158 ALA A N 1
ATOM 1153 C CA . ALA A 1 158 ? 1.875 6.084 -20.737 1.00 88.75 158 ALA A CA 1
ATOM 1154 C C . ALA A 1 158 ? 1.081 5.257 -21.764 1.00 88.75 158 ALA A C 1
ATOM 1156 O O . ALA A 1 158 ? 0.337 5.845 -22.545 1.00 88.75 158 ALA A O 1
ATOM 1157 N N . ALA A 1 159 ? 1.271 3.934 -21.764 1.00 73.38 159 ALA A N 1
ATOM 1158 C CA . ALA A 1 159 ? 0.506 2.962 -22.540 1.00 73.38 159 ALA A CA 1
ATOM 1159 C C . ALA A 1 159 ? -0.824 2.619 -21.854 1.00 73.38 159 ALA A C 1
ATOM 1161 O O . ALA A 1 159 ? -1.816 2.435 -22.589 1.00 73.38 159 ALA A O 1
#

Radius of gyration: 37.63 Å; Cα contacts (8 Å, |Δi|>4): 104; chains: 1; bounding box: 88×57×93 Å

Mean predicted aligned error: 19.54 Å

pLDDT: mean 72.47, std 24.18, range [33.66, 96.38]

Sequence (159 aa):
GSSHFGSSRFRSNLPDLQIVGPGFPSTSEGPPSASAMALPMKAARAMKAVMKKPGAKGMKAMKAMKAMKSKIAKGRMAKSQVFKGTREKTSGGLKASDIIRNKSGKFVSKKRSALSKTLAWPKAIAAARKALGLTGFIPINRGPEGKALYAKAKAILAA

Nearest PDB structures (foldseek):
  8bqs-assembly1_Eh  TM=6.714E-01  e=8.297E+00  Tetrahymena thermophila SB210
  6d5x-assembly1_B  TM=3.647E-01  e=6.415E+00  Homo sapiens
  2idx-assembly1_B  TM=3.554E-01  e=7.296E+00  Homo sapiens
  8xqx-assembly1_D  TM=2.749E-01  e=6.841E+00  Chlamydomonas reinhardtii

Secondary structure (DSSP, 8-state):
----------------------------------------------------------------------SEE-STTHHHHHHTTSSSEETT---GGGEEE-TTS-EEEHHHHHHHHH-HHHHHHHHHHHHHT--S---TTSHHHHHHHHHHHHHHHH-

Foldseek 3Di:
DDDDDDDDDDDDDDDDDDDDDDDDDDDDDDDDDDDDDDDDDDDDDDDDDDDDDPDDPDPPVPPPPPPPQPLEADDDCRLVCQLVVVHAAYPVRDHNVQWDQDPVRDIDGPVVVVVVVPDLLVVLLVVLCVVVVDDDDDDAPDDPVNPSSNVSSVVSSVD

Organism: NCBI:txid311494

Solvent-accessible surface area (backbone atoms only — not comparable to full-atom values): 10886 Å² total; per-residue (Å²): 138,87,83,88,85,80,88,84,84,77,80,88,78,86,81,90,82,91,85,79,87,87,86,86,82,91,86,79,85,86,88,89,84,88,86,82,89,82,86,82,84,88,80,92,79,83,86,82,80,89,81,92,76,95,81,74,90,74,82,85,67,74,68,71,70,78,68,76,74,59,55,57,24,68,71,97,57,13,59,55,37,17,60,72,62,79,19,62,22,27,81,88,66,50,37,38,90,44,47,40,73,46,97,87,70,47,66,41,44,46,68,60,57,49,56,70,71,62,48,61,67,67,50,21,44,54,49,28,34,63,78,66,69,64,73,84,88,74,58,77,68,41,72,73,68,15,39,54,42,44,56,46,16,53,53,56,66,75,102

InterPro domains:
  IPR043928 DVNP family [PF19060] (78-153)